Protein AF-A0A0N9SE96-F1 (afdb_monomer)

Sequence (89 aa):
MNENLFTSFTTPVILGLPLVTLIVLFPSLLFPTSNRLVSNRFVTLQQWMLQLVSKQMMSIHNSKGQTWTLMLMSLILFIGSTNLLGLLP

Organism: Bos taurus (NCBI:txid9913)

Secondary structure (DSSP, 8-state):
----TTGGGSPPEETTEE-HHHHHHGGGGG-----SSS--HHHHHHHHHHHHHHHHHHTTS-HHHHTTHHHHHHHHHHHHHHHHHHT--

pLDDT: mean 94.12, std 5.81, range [55.44, 98.06]

Structure (mmCIF, N/CA/C/O backbone):
data_AF-A0A0N9SE96-F1
#
_entry.id   AF-A0A0N9SE96-F1
#
loop_
_atom_site.group_PDB
_atom_site.id
_atom_site.type_symbol
_atom_site.label_atom_id
_atom_site.label_alt_id
_atom_site.label_comp_id
_atom_site.label_asym_id
_atom_site.label_entity_id
_atom_site.label_seq_id
_atom_site.pdbx_PDB_ins_code
_atom_site.Cartn_x
_atom_site.Cartn_y
_atom_site.Cartn_z
_atom_site.occupancy
_atom_site.B_iso_or_equiv
_atom_site.auth_seq_id
_atom_site.auth_comp_id
_atom_site.auth_asym_id
_atom_site.auth_atom_id
_atom_site.pdbx_PDB_model_num
ATOM 1 N N . MET A 1 1 ? 32.438 -1.123 -20.976 1.00 55.44 1 MET A N 1
ATOM 2 C CA . MET A 1 1 ? 30.977 -1.240 -21.165 1.00 55.44 1 MET A CA 1
ATOM 3 C C . MET A 1 1 ? 30.331 -0.292 -20.173 1.00 55.44 1 MET A C 1
ATOM 5 O O . MET A 1 1 ? 30.708 -0.343 -19.012 1.00 55.44 1 MET A O 1
ATOM 9 N N . ASN A 1 2 ? 29.460 0.619 -20.617 1.00 69.88 2 ASN A N 1
ATOM 10 C CA . ASN A 1 2 ? 28.628 1.380 -19.683 1.00 69.88 2 ASN A CA 1
ATOM 11 C C . ASN A 1 2 ? 27.506 0.448 -19.225 1.00 69.88 2 ASN A C 1
ATOM 13 O O . ASN A 1 2 ? 26.617 0.126 -20.008 1.00 69.88 2 ASN A O 1
ATOM 17 N N . GLU A 1 3 ? 27.592 -0.019 -17.986 1.00 73.88 3 GLU A N 1
ATOM 18 C CA . GLU A 1 3 ? 26.530 -0.791 -17.347 1.00 73.88 3 GLU A CA 1
ATOM 19 C C . GLU A 1 3 ? 25.320 0.130 -17.113 1.00 73.88 3 GLU A C 1
ATOM 21 O O . GLU A 1 3 ? 25.438 1.194 -16.501 1.00 73.88 3 GLU A O 1
ATOM 26 N N . ASN A 1 4 ? 24.141 -0.264 -17.595 1.00 86.06 4 ASN A N 1
ATOM 27 C CA . ASN A 1 4 ? 22.901 0.522 -17.522 1.00 86.06 4 ASN A CA 1
ATOM 28 C C . ASN A 1 4 ? 22.226 0.454 -16.132 1.00 86.06 4 ASN A C 1
ATOM 30 O O . ASN A 1 4 ? 21.011 0.286 -16.024 1.00 86.06 4 ASN A O 1
ATOM 34 N N . LEU A 1 5 ? 23.004 0.618 -15.058 1.00 90.38 5 LEU A N 1
ATOM 35 C CA . LEU A 1 5 ? 22.570 0.418 -13.665 1.00 90.38 5 LEU A CA 1
ATOM 36 C C . LEU A 1 5 ? 21.500 1.413 -13.188 1.00 90.38 5 LEU A C 1
ATOM 38 O O . LEU A 1 5 ? 20.760 1.117 -12.256 1.00 90.38 5 LEU A O 1
ATOM 42 N N . PHE A 1 6 ? 21.403 2.586 -13.818 1.00 91.19 6 PHE A N 1
ATOM 43 C CA . PHE A 1 6 ? 20.465 3.636 -13.404 1.00 91.19 6 PHE A CA 1
ATOM 44 C C . PHE A 1 6 ? 19.143 3.646 -14.174 1.00 91.19 6 PHE A C 1
ATOM 46 O O . PHE A 1 6 ? 18.256 4.437 -13.858 1.00 91.19 6 PHE A O 1
ATOM 53 N N . THR A 1 7 ? 18.989 2.773 -15.170 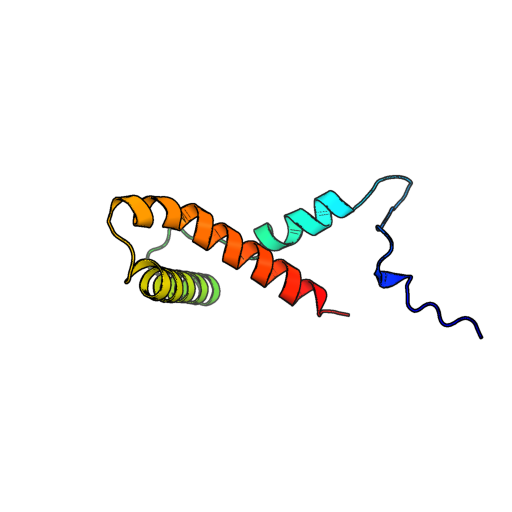1.00 90.62 7 THR A N 1
ATOM 54 C CA . THR A 1 7 ? 17.788 2.751 -16.018 1.00 90.62 7 THR A CA 1
ATOM 55 C C . THR A 1 7 ? 16.516 2.466 -15.217 1.00 90.62 7 THR A C 1
ATOM 57 O O . THR A 1 7 ? 15.515 3.148 -15.423 1.00 90.62 7 THR A O 1
ATOM 60 N N . SER A 1 8 ? 16.576 1.580 -14.218 1.00 87.44 8 SER A N 1
ATOM 61 C CA . SER A 1 8 ? 15.439 1.245 -13.344 1.00 87.44 8 SER A CA 1
ATOM 62 C C . SER A 1 8 ? 14.948 2.393 -12.454 1.00 87.44 8 SER A C 1
ATOM 64 O O . SER A 1 8 ? 13.826 2.339 -11.963 1.00 87.44 8 SER A O 1
ATOM 66 N N . PHE A 1 9 ? 15.755 3.439 -12.242 1.00 91.31 9 PHE A N 1
ATOM 67 C CA . PHE A 1 9 ? 15.364 4.608 -11.439 1.00 91.31 9 PHE A CA 1
ATOM 68 C C . PHE A 1 9 ? 14.787 5.751 -12.281 1.00 91.31 9 PHE A C 1
ATOM 70 O O . PHE A 1 9 ? 14.345 6.762 -11.733 1.00 91.31 9 PHE A O 1
ATOM 77 N N . THR A 1 10 ? 14.803 5.622 -13.609 1.00 92.88 10 THR A N 1
ATOM 78 C CA . THR A 1 10 ? 14.193 6.620 -14.490 1.00 92.88 10 THR A CA 1
ATOM 79 C C . THR A 1 10 ? 12.670 6.561 -14.391 1.00 92.88 10 THR A C 1
ATOM 81 O O . THR A 1 10 ? 12.080 5.495 -14.220 1.00 92.88 10 THR A O 1
ATOM 84 N N . THR A 1 11 ? 12.008 7.716 -14.469 1.00 92.00 11 THR A N 1
ATOM 85 C CA . THR A 1 11 ? 10.546 7.771 -14.415 1.00 92.00 11 THR A CA 1
ATOM 86 C C . THR A 1 11 ? 9.952 7.139 -15.679 1.00 92.00 11 THR A C 1
ATOM 88 O O . THR A 1 11 ? 10.256 7.589 -16.786 1.00 92.00 11 THR A O 1
ATOM 91 N N . PRO A 1 12 ? 9.089 6.113 -15.561 1.00 93.50 12 PRO A N 1
ATOM 92 C CA . PRO A 1 12 ? 8.539 5.441 -16.729 1.00 93.50 12 PRO A CA 1
ATOM 93 C C . PRO A 1 12 ? 7.544 6.350 -17.456 1.00 93.50 12 PRO A C 1
ATOM 95 O O . PRO A 1 12 ? 6.591 6.870 -16.865 1.00 93.50 12 PRO A O 1
ATOM 98 N N . VAL A 1 13 ? 7.763 6.514 -18.760 1.00 95.44 13 VAL A N 1
ATOM 99 C CA . VAL A 1 13 ? 6.919 7.297 -19.667 1.00 95.44 13 VAL A CA 1
ATOM 100 C C . VAL A 1 13 ? 6.563 6.424 -20.866 1.00 95.44 13 VAL A C 1
ATOM 102 O O . VAL A 1 13 ? 7.451 5.900 -21.535 1.00 95.44 13 VAL A O 1
ATOM 105 N N . ILE A 1 14 ? 5.270 6.279 -21.162 1.00 95.31 14 ILE A N 1
ATOM 106 C CA . ILE A 1 14 ? 4.780 5.583 -22.362 1.00 95.31 14 ILE A CA 1
ATOM 107 C C . ILE A 1 14 ? 3.968 6.577 -23.190 1.00 95.31 14 ILE A C 1
ATOM 109 O O . ILE A 1 14 ? 3.097 7.257 -22.656 1.00 95.31 14 ILE A O 1
ATOM 113 N N . LEU A 1 15 ? 4.265 6.684 -24.492 1.00 94.50 15 LEU A N 1
ATOM 114 C CA . LEU A 1 15 ? 3.586 7.599 -25.429 1.00 94.50 15 LEU A CA 1
ATOM 115 C C . LEU A 1 15 ? 3.562 9.073 -24.960 1.00 94.50 15 LEU A C 1
ATOM 117 O O . LEU A 1 15 ? 2.627 9.812 -25.251 1.00 94.50 15 LEU A O 1
ATOM 121 N N . GLY A 1 16 ? 4.585 9.503 -24.212 1.00 93.00 16 GLY A N 1
ATOM 122 C CA . GLY A 1 16 ? 4.672 10.857 -23.651 1.00 93.00 16 GLY A CA 1
ATOM 123 C C . GLY A 1 16 ? 3.875 11.081 -22.359 1.00 93.00 16 GLY A C 1
ATOM 124 O O . GLY A 1 16 ? 3.897 12.189 -21.828 1.00 93.00 16 GLY A O 1
ATOM 125 N N . LEU A 1 17 ? 3.208 10.054 -21.819 1.00 93.81 17 LEU A N 1
ATOM 126 C CA . LEU A 1 17 ? 2.464 10.124 -20.560 1.00 93.81 17 LEU A CA 1
ATOM 127 C C . LEU A 1 17 ? 3.274 9.516 -19.398 1.00 93.81 17 LEU A C 1
ATOM 129 O O . LEU A 1 17 ? 3.717 8.368 -19.505 1.00 93.81 17 LEU A O 1
ATOM 133 N N . PRO A 1 18 ? 3.464 10.239 -18.276 1.00 93.12 18 PRO A N 1
ATOM 134 C CA . PRO A 1 18 ? 4.153 9.708 -17.104 1.00 93.12 18 PRO A CA 1
ATOM 135 C C . PRO A 1 18 ? 3.275 8.686 -16.370 1.00 93.12 18 PRO A C 1
ATOM 137 O O . PRO A 1 18 ? 2.155 8.991 -15.966 1.00 93.12 18 PRO A O 1
ATOM 140 N N . LEU A 1 19 ? 3.802 7.482 -16.138 1.00 95.38 19 LEU A N 1
ATOM 141 C CA . LEU A 1 19 ? 3.072 6.388 -15.477 1.00 95.38 19 LEU A CA 1
ATOM 142 C C . LEU A 1 19 ? 3.203 6.380 -13.951 1.00 95.38 19 LEU A C 1
ATOM 144 O O . LEU A 1 19 ? 2.606 5.538 -13.281 1.00 95.38 19 LEU A O 1
ATOM 148 N N . VAL A 1 20 ? 3.959 7.326 -13.389 1.00 94.38 20 VAL A N 1
ATOM 149 C CA . VAL A 1 20 ? 4.239 7.408 -11.948 1.00 94.38 20 VAL A CA 1
ATOM 150 C C . VAL A 1 20 ? 2.950 7.428 -11.123 1.00 94.38 20 VAL A C 1
ATOM 152 O O . VAL A 1 20 ? 2.861 6.737 -10.114 1.00 94.38 20 VAL A O 1
ATOM 155 N N . THR A 1 21 ? 1.922 8.157 -11.565 1.00 92.56 21 THR A N 1
ATOM 156 C CA . THR A 1 21 ? 0.637 8.245 -10.851 1.00 92.56 21 THR A CA 1
ATOM 157 C C . THR A 1 21 ? -0.061 6.891 -10.739 1.00 92.56 21 THR A C 1
ATOM 159 O O . THR A 1 21 ? -0.568 6.551 -9.673 1.00 92.56 21 THR A O 1
ATOM 162 N N . LEU A 1 22 ? -0.046 6.090 -11.807 1.00 93.56 22 LEU A N 1
ATOM 163 C CA . LEU A 1 22 ? -0.650 4.759 -11.825 1.00 93.56 22 LEU A CA 1
ATOM 164 C C . LEU A 1 22 ? 0.124 3.789 -10.928 1.00 93.56 22 LEU A C 1
ATOM 166 O O . LEU A 1 22 ? -0.485 3.058 -10.150 1.00 93.56 22 LEU A O 1
ATOM 170 N N . ILE A 1 23 ? 1.458 3.831 -10.983 1.00 94.69 23 ILE A N 1
ATOM 171 C CA . ILE A 1 23 ? 2.333 2.994 -10.149 1.00 94.69 23 ILE A CA 1
ATOM 172 C C . ILE A 1 23 ? 2.132 3.311 -8.664 1.00 94.69 23 ILE A C 1
ATOM 174 O O . ILE A 1 23 ? 1.986 2.400 -7.856 1.00 94.69 23 ILE A O 1
ATOM 178 N N . VAL A 1 24 ? 2.063 4.595 -8.302 1.00 95.00 24 VAL A N 1
ATOM 179 C CA . VAL A 1 24 ? 1.852 5.035 -6.913 1.00 95.00 24 VAL A CA 1
ATOM 180 C C . VAL A 1 24 ? 0.480 4.609 -6.381 1.00 95.00 24 VAL A C 1
ATOM 182 O O . VAL A 1 24 ? 0.354 4.301 -5.198 1.00 95.00 24 VAL A O 1
ATOM 185 N N . LEU A 1 25 ? -0.549 4.556 -7.231 1.00 95.06 25 LEU A N 1
ATOM 186 C CA . LEU A 1 25 ? -1.892 4.119 -6.837 1.00 95.06 25 LEU A CA 1
ATOM 187 C C . LEU A 1 25 ? -2.049 2.594 -6.797 1.00 95.06 25 LEU A C 1
ATOM 189 O O . LEU A 1 25 ? -2.922 2.098 -6.083 1.00 95.06 25 LEU A O 1
ATOM 193 N N . PHE A 1 26 ? -1.210 1.844 -7.511 1.00 95.44 26 PHE A N 1
ATOM 194 C CA . PHE A 1 26 ? -1.311 0.388 -7.629 1.00 95.44 26 PHE A CA 1
ATOM 195 C C . PHE A 1 26 ? -1.419 -0.371 -6.289 1.00 95.44 26 PHE A C 1
ATOM 197 O O . PHE A 1 26 ? -2.300 -1.228 -6.181 1.00 95.44 26 PHE A O 1
ATOM 204 N N . PRO A 1 27 ? -0.639 -0.058 -5.231 1.00 94.81 27 PRO A N 1
ATOM 205 C CA . PRO A 1 27 ? -0.722 -0.789 -3.968 1.00 94.81 27 PRO A CA 1
ATOM 206 C C . PRO A 1 27 ? -2.093 -0.699 -3.289 1.00 94.81 27 PRO A C 1
ATOM 208 O O . PRO A 1 27 ? -2.473 -1.614 -2.563 1.00 94.81 27 PRO A O 1
ATOM 211 N N . SER A 1 28 ? -2.871 0.361 -3.545 1.00 93.75 28 SER A N 1
ATOM 212 C CA . SER A 1 28 ? -4.216 0.509 -2.969 1.00 93.75 28 SER A CA 1
ATOM 213 C C . SER A 1 28 ? -5.179 -0.600 -3.413 1.00 93.75 28 SER A C 1
ATOM 215 O O . SER A 1 28 ? -6.066 -0.986 -2.654 1.00 93.75 28 SER A O 1
ATOM 217 N N . LEU A 1 29 ? -4.961 -1.174 -4.602 1.00 94.81 29 LEU A N 1
ATOM 218 C CA . LEU A 1 29 ? -5.770 -2.263 -5.152 1.00 94.81 29 LEU A CA 1
ATOM 219 C C . LEU A 1 29 ? -5.508 -3.607 -4.456 1.00 94.81 29 LEU A C 1
ATOM 221 O O . LEU A 1 29 ? -6.337 -4.511 -4.540 1.00 94.81 29 LEU A O 1
ATOM 225 N N . LEU A 1 30 ? -4.377 -3.747 -3.757 1.00 94.81 30 LEU A N 1
ATOM 226 C CA . LEU A 1 30 ? -3.981 -4.988 -3.085 1.00 94.81 30 LEU A CA 1
ATOM 227 C C . LEU A 1 30 ? -4.685 -5.208 -1.740 1.00 94.81 30 LEU A C 1
ATOM 229 O O . LEU A 1 30 ? -4.499 -6.258 -1.131 1.00 94.81 30 LEU A O 1
ATOM 233 N N . PHE A 1 31 ? -5.496 -4.253 -1.275 1.00 95.00 31 PHE A N 1
ATOM 234 C CA . PHE A 1 31 ? -6.183 -4.303 0.017 1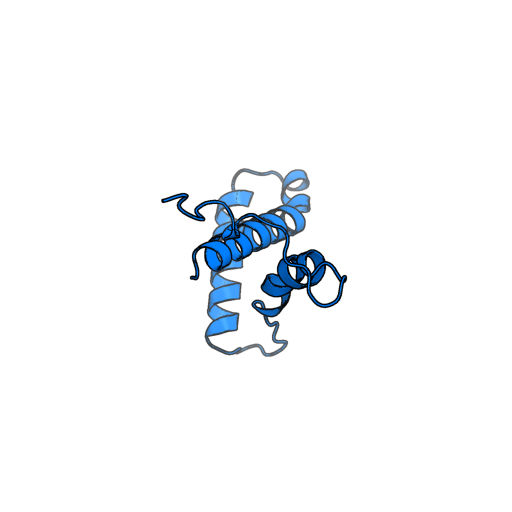.00 95.00 31 PHE A CA 1
ATOM 235 C C . PHE A 1 31 ? -7.713 -4.354 -0.165 1.00 95.00 31 PHE A C 1
ATOM 237 O O . PHE A 1 31 ? -8.392 -3.339 0.011 1.00 95.00 31 PHE A O 1
ATOM 244 N N . PRO A 1 32 ? -8.295 -5.519 -0.511 1.00 94.50 32 PRO A N 1
ATOM 245 C CA . PRO A 1 32 ? -9.729 -5.665 -0.671 1.00 94.50 32 PRO A CA 1
ATOM 246 C C . PRO A 1 32 ? -10.443 -5.563 0.679 1.00 94.50 32 PRO A C 1
ATOM 248 O O . PRO A 1 32 ? -9.935 -5.967 1.727 1.00 94.50 32 PRO A O 1
ATOM 251 N N . THR A 1 33 ? -11.675 -5.073 0.645 1.00 92.88 33 THR A N 1
ATOM 252 C CA . THR A 1 33 ? -12.567 -5.027 1.804 1.00 92.88 33 THR A CA 1
ATOM 253 C C . THR A 1 33 ? -13.732 -5.995 1.610 1.00 92.88 33 THR A C 1
ATOM 255 O O . THR A 1 33 ? -14.126 -6.320 0.490 1.00 92.88 33 THR A O 1
ATOM 258 N N . SER A 1 34 ? -14.271 -6.516 2.712 1.00 93.31 34 SER A N 1
ATOM 259 C CA . SER A 1 34 ? -15.433 -7.407 2.701 1.00 93.31 34 SER A CA 1
ATOM 260 C C . SER A 1 34 ? -16.397 -7.002 3.802 1.00 93.31 34 SER A C 1
ATOM 262 O O . SER A 1 34 ? -15.982 -6.797 4.940 1.00 93.31 34 SER A O 1
ATOM 264 N N . ASN A 1 35 ? -17.686 -6.969 3.472 1.00 94.12 35 ASN A N 1
ATOM 265 C CA . ASN A 1 35 ? -18.765 -6.701 4.428 1.00 94.12 35 ASN A CA 1
ATOM 266 C C . ASN A 1 35 ? -19.311 -7.988 5.074 1.00 94.12 35 ASN A C 1
ATOM 268 O O . ASN A 1 35 ? -20.307 -7.952 5.791 1.00 94.12 35 ASN A O 1
ATOM 272 N N . ARG A 1 36 ? -18.702 -9.148 4.790 1.00 93.12 36 ARG A N 1
ATOM 273 C CA . ARG A 1 36 ? -19.099 -10.439 5.370 1.00 93.12 36 ARG A CA 1
ATOM 274 C C . ARG A 1 36 ? -18.402 -10.655 6.710 1.00 93.12 36 ARG A C 1
ATOM 276 O O . ARG A 1 36 ? -17.213 -10.378 6.827 1.00 93.12 36 ARG A O 1
ATOM 283 N N . LEU A 1 37 ? -19.121 -11.238 7.670 1.00 90.00 37 LEU A N 1
ATOM 284 C CA . LEU A 1 37 ? -18.594 -11.565 9.001 1.00 90.00 37 LEU A CA 1
ATOM 285 C C . LEU A 1 37 ? -17.457 -12.599 8.937 1.00 90.00 37 LEU A C 1
ATOM 287 O O . LEU A 1 37 ? -16.438 -12.444 9.600 1.00 90.00 37 LEU A O 1
ATOM 291 N N . VAL A 1 38 ? -17.609 -13.613 8.079 1.00 93.44 38 VAL A N 1
ATOM 292 C CA . VAL A 1 38 ? -16.531 -14.530 7.689 1.00 93.44 38 VAL A CA 1
ATOM 293 C C . VAL A 1 38 ? -16.097 -14.159 6.274 1.00 93.44 38 VAL A C 1
ATOM 295 O O . VAL A 1 38 ? -16.845 -14.336 5.308 1.00 93.44 38 VAL A O 1
ATOM 298 N N . SER A 1 39 ? -14.909 -13.571 6.159 1.00 95.88 39 SER A N 1
ATOM 299 C CA . SER A 1 39 ? -14.318 -13.131 4.895 1.00 95.88 39 SER A CA 1
ATOM 300 C C . SER A 1 39 ? -13.332 -14.172 4.346 1.00 95.88 39 SER A C 1
ATOM 302 O O . SER A 1 39 ? -13.167 -15.257 4.904 1.00 95.88 39 SER A O 1
ATOM 304 N N . ASN A 1 40 ? -12.716 -13.890 3.194 1.00 95.56 40 ASN A N 1
ATOM 305 C CA . ASN A 1 40 ? -11.706 -14.786 2.635 1.00 95.56 40 ASN A CA 1
ATOM 306 C C . ASN A 1 40 ? -10.399 -14.726 3.453 1.00 95.56 40 ASN A C 1
ATOM 308 O O . ASN A 1 40 ? -10.155 -13.772 4.190 1.00 95.56 40 ASN A O 1
ATOM 312 N N . ARG A 1 41 ? -9.529 -15.730 3.273 1.00 95.88 41 ARG A N 1
ATOM 313 C CA . ARG A 1 41 ? -8.267 -15.853 4.027 1.00 95.88 41 ARG A CA 1
ATOM 314 C C . ARG A 1 41 ? -7.380 -14.605 3.947 1.00 95.88 41 ARG A C 1
ATOM 316 O O . ARG A 1 41 ? -6.711 -14.261 4.917 1.00 95.88 41 ARG A O 1
ATOM 323 N N . PHE A 1 42 ? -7.377 -13.937 2.795 1.00 95.94 42 PHE A N 1
ATOM 324 C CA . PHE A 1 42 ? -6.576 -12.737 2.584 1.00 95.94 42 PHE A CA 1
ATOM 325 C C . PHE A 1 42 ? -7.078 -11.571 3.444 1.00 95.94 42 PHE A C 1
ATOM 327 O O . PHE A 1 42 ? -6.315 -11.003 4.219 1.00 95.94 42 PHE A O 1
ATOM 334 N N . VAL A 1 43 ? -8.381 -11.281 3.390 1.00 96.56 43 VAL A N 1
ATOM 335 C CA . VAL A 1 43 ? -9.009 -10.218 4.184 1.00 96.56 43 VAL A CA 1
ATOM 336 C C . VAL A 1 43 ? -8.913 -10.522 5.680 1.00 96.56 43 VAL A C 1
ATOM 338 O O . VAL A 1 43 ? -8.643 -9.612 6.459 1.00 96.56 43 VAL A O 1
ATOM 341 N N . THR A 1 44 ? -9.050 -11.786 6.102 1.00 96.56 44 THR A N 1
ATOM 342 C CA . THR A 1 44 ? -8.862 -12.151 7.517 1.00 96.56 44 THR A CA 1
ATOM 343 C C . THR A 1 44 ? -7.432 -11.902 7.997 1.00 96.56 44 THR A C 1
ATOM 345 O O . THR A 1 44 ? -7.244 -11.382 9.094 1.00 96.56 44 THR A O 1
ATOM 348 N N . LEU A 1 45 ? -6.419 -12.221 7.180 1.00 96.50 45 LEU A N 1
ATOM 349 C CA . LEU A 1 45 ? -5.014 -11.956 7.513 1.00 96.50 45 LEU A CA 1
ATOM 350 C C . LEU A 1 45 ? -4.719 -10.454 7.548 1.00 96.50 45 LEU A C 1
ATOM 352 O O . LEU A 1 45 ? -4.058 -9.986 8.473 1.00 96.50 45 LEU A O 1
ATOM 356 N N . GLN A 1 46 ? -5.259 -9.694 6.592 1.00 95.56 46 GLN A N 1
ATOM 357 C CA . GLN A 1 46 ? -5.167 -8.236 6.574 1.00 95.56 46 GLN A CA 1
ATOM 358 C C . GLN A 1 46 ? -5.778 -7.630 7.845 1.00 95.56 46 GLN A C 1
ATOM 360 O O . GLN A 1 46 ? -5.131 -6.834 8.518 1.00 95.56 46 GLN A O 1
ATOM 365 N N . GLN A 1 47 ? -7.000 -8.023 8.217 1.00 95.75 47 GLN A N 1
ATOM 366 C CA . GLN A 1 47 ? -7.660 -7.540 9.435 1.00 95.75 47 GLN A CA 1
ATOM 367 C C . GLN A 1 47 ? -6.872 -7.897 10.699 1.00 95.75 47 GLN A C 1
ATOM 369 O O . GLN A 1 47 ? -6.695 -7.047 11.571 1.00 95.75 47 GLN A O 1
ATOM 374 N N . TRP A 1 48 ? -6.359 -9.125 10.779 1.00 97.00 48 TRP A N 1
ATOM 375 C CA . TRP A 1 48 ? -5.534 -9.567 11.900 1.00 97.00 48 TRP A CA 1
ATOM 376 C C . TRP A 1 48 ? -4.241 -8.746 12.024 1.00 97.00 48 TRP A C 1
ATOM 378 O O . TRP A 1 48 ? -3.921 -8.263 13.111 1.00 97.00 48 TRP A O 1
ATOM 388 N N . MET A 1 49 ? -3.542 -8.502 10.911 1.00 96.94 49 MET A N 1
ATOM 389 C CA . MET A 1 49 ? -2.346 -7.653 10.881 1.00 96.94 49 MET A CA 1
ATOM 390 C C . MET A 1 49 ? -2.662 -6.221 11.338 1.00 96.94 49 MET A C 1
ATOM 392 O O . MET A 1 49 ? -1.948 -5.674 12.179 1.00 96.94 49 MET A O 1
ATOM 396 N N . LEU A 1 50 ? -3.749 -5.625 10.835 1.00 97.00 50 LEU A N 1
ATOM 397 C CA . LEU A 1 50 ? -4.174 -4.276 11.220 1.00 97.00 50 LEU A CA 1
ATOM 398 C C . LEU A 1 50 ? -4.431 -4.168 12.725 1.00 97.00 50 LEU A C 1
ATOM 400 O O . LEU A 1 50 ? -3.995 -3.206 13.357 1.00 97.00 50 LEU A O 1
ATOM 404 N N . GLN A 1 51 ? -5.105 -5.157 13.313 1.00 97.00 51 GLN A N 1
ATOM 405 C CA . GLN A 1 51 ? -5.378 -5.197 14.751 1.00 97.00 51 GLN A CA 1
ATOM 406 C C . GLN A 1 51 ? -4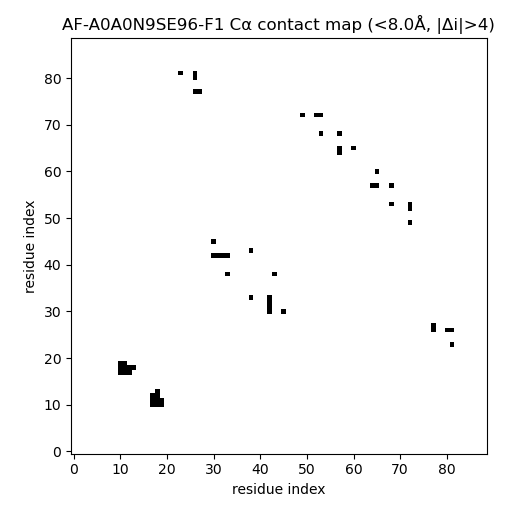.094 -5.338 15.569 1.00 97.00 51 GLN A C 1
ATOM 408 O O . GLN A 1 51 ? -3.930 -4.655 16.578 1.00 97.00 51 GLN A O 1
ATOM 413 N N . LEU A 1 52 ? -3.170 -6.194 15.130 1.00 98.06 52 LEU A N 1
ATOM 414 C CA . LEU A 1 52 ? -1.905 -6.409 15.823 1.00 98.06 52 LEU A CA 1
ATOM 415 C C . LEU A 1 52 ? -1.051 -5.134 15.838 1.00 98.06 52 LEU A C 1
ATOM 417 O O . LEU A 1 52 ? -0.625 -4.697 16.907 1.00 98.06 52 LEU A O 1
ATOM 421 N N . VAL A 1 53 ? -0.841 -4.519 14.671 1.00 96.75 53 VAL A N 1
ATOM 422 C CA . VAL A 1 53 ? -0.001 -3.319 14.529 1.00 96.75 53 VAL A CA 1
ATOM 423 C C . VAL A 1 53 ? -0.628 -2.126 15.247 1.00 96.75 53 VAL A C 1
ATOM 425 O O . VAL A 1 53 ? 0.059 -1.450 16.013 1.00 96.75 53 VAL A O 1
ATOM 428 N N . SER A 1 54 ? -1.936 -1.902 15.081 1.00 97.00 54 SER A N 1
ATOM 429 C CA . SER A 1 54 ? -2.627 -0.809 15.777 1.00 97.00 54 SER A CA 1
ATOM 430 C C . SER A 1 54 ? -2.560 -0.978 17.293 1.00 97.00 54 SER A C 1
ATOM 432 O O . SER A 1 54 ? -2.211 -0.028 17.989 1.00 97.00 54 SER A O 1
ATOM 434 N N . LYS A 1 55 ? -2.795 -2.190 17.816 1.00 96.50 55 LYS A N 1
ATOM 435 C CA . LYS A 1 55 ? -2.687 -2.473 19.252 1.00 96.50 55 LYS A CA 1
ATOM 436 C C . LYS A 1 55 ? -1.277 -2.218 19.776 1.00 96.50 55 LYS A C 1
ATOM 438 O O . LYS A 1 55 ? -1.136 -1.597 20.825 1.00 96.50 55 LYS A O 1
ATOM 443 N N . GLN A 1 56 ? -0.242 -2.679 19.071 1.00 95.81 56 GLN A N 1
ATOM 444 C CA . GLN A 1 56 ? 1.143 -2.480 19.502 1.00 95.81 56 GLN A CA 1
ATOM 445 C C . GLN A 1 56 ? 1.518 -0.996 19.515 1.00 95.81 56 GLN A C 1
ATOM 447 O O . GLN A 1 56 ? 1.958 -0.491 20.546 1.00 95.81 56 GLN A O 1
ATOM 452 N N . MET A 1 57 ? 1.273 -0.277 18.419 1.00 96.31 57 MET A N 1
ATOM 453 C CA . MET A 1 57 ? 1.656 1.132 18.305 1.00 96.31 57 MET A CA 1
ATOM 454 C C . MET A 1 57 ? 0.860 2.051 19.233 1.00 96.31 57 MET A C 1
ATOM 456 O O . MET A 1 57 ? 1.417 2.970 19.830 1.00 96.31 57 MET A O 1
ATOM 460 N N . MET A 1 58 ? -0.442 1.814 19.378 1.00 97.12 58 MET A N 1
ATOM 461 C CA . MET A 1 58 ? -1.327 2.714 20.123 1.00 97.12 58 MET A CA 1
ATOM 462 C C . MET A 1 58 ? -1.373 2.429 21.622 1.00 97.12 58 MET A C 1
ATOM 464 O O . MET A 1 58 ? -1.912 3.244 22.366 1.00 97.12 58 MET A O 1
ATOM 468 N N . SER A 1 59 ? -0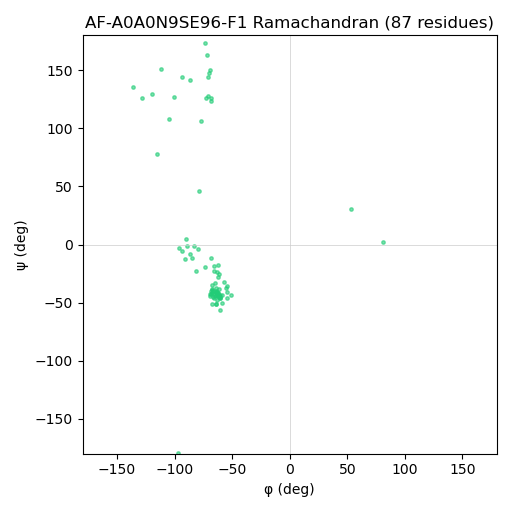.770 1.326 22.077 1.00 96.12 59 SER A N 1
ATOM 469 C CA . SER A 1 59 ? -0.745 0.940 23.495 1.00 96.12 59 SER A CA 1
ATOM 470 C C . SER A 1 59 ? -0.144 2.003 24.422 1.00 96.12 59 SER A C 1
ATOM 472 O O . SER A 1 59 ? -0.587 2.138 25.558 1.00 96.12 59 SER A O 1
ATOM 474 N N . ILE A 1 60 ? 0.829 2.778 23.936 1.00 95.12 60 ILE A N 1
ATOM 475 C CA . ILE A 1 60 ? 1.559 3.793 24.717 1.00 95.12 60 ILE A CA 1
ATOM 476 C C . ILE A 1 60 ? 0.883 5.179 24.617 1.00 95.12 60 ILE A C 1
ATOM 478 O O . ILE A 1 60 ? 1.190 6.094 25.379 1.00 95.12 60 ILE A O 1
ATOM 482 N N . HIS A 1 61 ? -0.060 5.354 23.687 1.00 96.19 61 HIS A N 1
ATOM 483 C CA . HIS A 1 61 ? -0.671 6.646 23.380 1.00 96.19 61 HIS A CA 1
ATOM 484 C C . HIS A 1 61 ? -1.968 6.875 24.170 1.00 96.19 61 HIS A C 1
ATOM 486 O O . HIS A 1 61 ? -2.772 5.965 24.366 1.00 96.19 61 HIS A O 1
ATOM 492 N N . ASN A 1 62 ? -2.208 8.127 24.574 1.00 97.06 62 ASN A N 1
ATOM 493 C CA . ASN A 1 62 ? -3.471 8.547 25.188 1.00 97.06 62 ASN A CA 1
ATOM 494 C C . ASN A 1 62 ? -4.616 8.636 24.156 1.00 97.06 62 ASN A C 1
ATOM 496 O O . ASN A 1 62 ? -4.392 8.550 22.949 1.00 97.06 62 ASN A O 1
ATOM 500 N N . SER A 1 63 ? -5.846 8.877 24.618 1.00 96.06 63 SER A N 1
ATOM 501 C CA . SER A 1 63 ? -7.034 8.974 23.752 1.00 96.06 63 SER A CA 1
ATOM 502 C C . SER A 1 63 ? -6.899 10.015 22.634 1.00 96.06 63 SER A C 1
ATOM 504 O O . SER A 1 63 ? -7.318 9.765 21.506 1.00 96.06 63 SER A O 1
ATOM 506 N N . LYS A 1 64 ? -6.260 11.162 22.906 1.00 96.69 64 LYS A N 1
ATOM 507 C CA . LYS A 1 64 ? -5.999 12.194 21.892 1.00 96.69 64 LYS A CA 1
ATOM 508 C C . LYS A 1 64 ? -5.012 11.698 20.829 1.00 96.69 64 LYS A C 1
ATOM 510 O O . LYS A 1 64 ? -5.224 11.950 19.648 1.00 96.69 64 LYS A O 1
ATOM 515 N N . GLY A 1 65 ? -3.970 10.967 21.218 1.00 94.62 65 GLY A N 1
ATOM 516 C CA . GLY A 1 65 ? -3.005 10.358 20.298 1.00 94.62 65 GLY A CA 1
ATOM 517 C C . GLY A 1 65 ? -3.622 9.242 19.455 1.00 94.62 65 GLY A C 1
ATOM 518 O O . GLY A 1 65 ? -3.384 9.179 18.254 1.00 94.62 65 GLY A O 1
ATOM 519 N N . GLN A 1 66 ? -4.511 8.440 20.043 1.00 96.56 66 GLN A N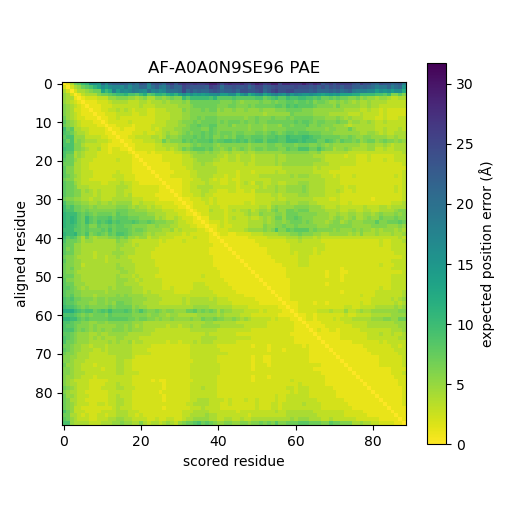 1
ATOM 520 C CA . GLN A 1 66 ? -5.224 7.369 19.340 1.00 96.56 66 GLN A CA 1
ATOM 521 C C . GLN A 1 66 ? -6.124 7.878 18.201 1.00 96.56 66 GLN A C 1
ATOM 523 O O . GLN A 1 66 ? -6.443 7.111 17.293 1.00 96.56 66 GLN A O 1
ATOM 528 N N . THR A 1 67 ? -6.473 9.168 18.159 1.00 97.12 67 THR A N 1
ATOM 529 C CA . THR A 1 67 ? -7.192 9.747 17.007 1.00 97.12 67 THR A CA 1
ATOM 530 C C . THR A 1 67 ? -6.382 9.690 15.703 1.00 97.12 67 THR A C 1
ATOM 532 O O . THR A 1 67 ? -6.962 9.619 14.622 1.00 97.12 67 THR A O 1
ATOM 535 N N . TRP A 1 68 ? -5.049 9.612 15.789 1.00 97.12 68 TRP A N 1
ATOM 536 C CA . TRP A 1 68 ? -4.141 9.498 14.641 1.00 97.12 68 TRP A CA 1
ATOM 537 C C . TRP A 1 68 ? -3.980 8.066 14.125 1.00 97.12 68 TRP A C 1
ATOM 539 O O . TRP A 1 68 ? -3.280 7.849 13.135 1.00 97.12 68 TRP A O 1
ATOM 549 N N . THR A 1 69 ? -4.636 7.083 14.754 1.00 97.31 69 THR A N 1
ATOM 550 C CA . THR A 1 69 ? -4.500 5.664 14.389 1.00 97.31 69 THR A CA 1
ATOM 551 C C . THR A 1 69 ? -4.779 5.425 12.917 1.00 97.31 69 THR A C 1
ATOM 553 O O . THR A 1 69 ? -3.992 4.758 12.256 1.00 97.31 69 THR A O 1
ATOM 556 N N . LEU A 1 70 ? -5.853 6.004 12.376 1.00 97.19 70 LEU A N 1
ATOM 557 C CA . LEU A 1 70 ? -6.217 5.793 10.977 1.00 97.19 70 LEU A CA 1
ATOM 558 C C . LEU A 1 70 ? -5.119 6.279 10.019 1.00 97.19 70 LEU A C 1
ATOM 560 O O . LEU A 1 70 ? -4.763 5.561 9.088 1.00 97.19 70 LEU A O 1
ATOM 564 N N . MET A 1 71 ? -4.564 7.468 10.274 1.00 97.50 71 MET A N 1
ATOM 565 C CA . MET A 1 71 ? -3.494 8.046 9.458 1.00 97.50 71 MET A CA 1
ATOM 566 C C . MET A 1 71 ? -2.205 7.225 9.551 1.00 97.50 71 MET A C 1
ATOM 568 O O . MET A 1 71 ? -1.575 6.941 8.538 1.00 97.50 71 MET A O 1
ATOM 572 N N . LEU A 1 72 ? -1.794 6.842 10.760 1.00 97.19 72 LEU A N 1
ATOM 573 C CA . LEU A 1 72 ? -0.550 6.095 10.949 1.00 97.19 72 LEU A CA 1
ATOM 574 C C . LEU A 1 72 ? -0.649 4.689 10.351 1.00 97.19 72 LEU A C 1
ATOM 576 O O . LEU A 1 72 ? 0.290 4.225 9.706 1.00 97.19 72 LEU A O 1
ATOM 580 N N . MET A 1 73 ? -1.806 4.039 10.493 1.00 97.44 73 MET A N 1
ATOM 581 C CA . MET A 1 73 ? -2.055 2.738 9.877 1.00 97.44 73 MET A CA 1
ATOM 582 C C . MET A 1 73 ? -2.049 2.817 8.349 1.00 97.44 73 MET A C 1
ATOM 584 O O . MET A 1 73 ? -1.424 1.970 7.713 1.00 97.44 73 MET A O 1
ATOM 588 N N . SER A 1 74 ? -2.694 3.824 7.746 1.00 96.19 74 SER A N 1
ATOM 589 C CA . SER A 1 74 ? -2.679 3.980 6.286 1.00 96.19 74 SER A CA 1
ATOM 590 C C . SER A 1 74 ? -1.273 4.264 5.756 1.00 96.19 74 SER A C 1
ATOM 592 O O . SER A 1 74 ? -0.874 3.677 4.751 1.00 96.19 74 SER A O 1
ATOM 594 N N . LEU A 1 75 ? -0.492 5.085 6.464 1.00 96.88 75 LEU A N 1
ATOM 595 C CA . LEU A 1 75 ? 0.883 5.416 6.098 1.00 96.88 75 LEU A CA 1
ATOM 596 C C . LEU A 1 75 ? 1.801 4.186 6.111 1.00 96.88 75 LEU A C 1
ATOM 598 O O . LEU A 1 75 ? 2.535 3.957 5.151 1.00 96.88 75 LEU A O 1
ATOM 602 N N . ILE A 1 76 ? 1.750 3.380 7.175 1.00 96.94 76 ILE A N 1
ATOM 603 C CA . ILE A 1 76 ? 2.595 2.182 7.310 1.00 96.94 76 ILE A CA 1
ATOM 604 C C . ILE A 1 76 ? 2.267 1.156 6.230 1.00 96.94 76 ILE A C 1
ATOM 606 O O . ILE A 1 76 ? 3.180 0.595 5.625 1.00 96.94 76 ILE A O 1
ATOM 610 N N . LEU A 1 77 ? 0.980 0.925 5.960 1.00 96.44 77 LEU A N 1
ATOM 611 C CA . LEU A 1 77 ? 0.560 0.019 4.890 1.00 96.44 77 LEU A CA 1
ATOM 612 C C . LEU A 1 77 ? 1.027 0.517 3.527 1.00 96.44 77 LEU A C 1
ATOM 614 O O . LEU A 1 77 ? 1.547 -0.271 2.741 1.00 96.44 77 LEU A O 1
ATOM 618 N N . PHE A 1 78 ? 0.873 1.815 3.259 1.00 96.75 78 PHE A N 1
ATOM 619 C CA . PHE A 1 78 ? 1.281 2.409 1.994 1.00 96.75 78 PHE A CA 1
ATOM 620 C C . PHE A 1 78 ? 2.785 2.233 1.763 1.00 96.75 78 PHE A C 1
ATOM 622 O O . PHE A 1 78 ? 3.165 1.572 0.802 1.00 96.75 78 PHE A O 1
ATOM 629 N N . ILE A 1 79 ? 3.630 2.696 2.691 1.00 97.38 79 ILE A N 1
ATOM 630 C CA . ILE A 1 79 ? 5.095 2.590 2.571 1.00 97.38 79 ILE A CA 1
ATOM 631 C C . ILE A 1 79 ? 5.545 1.124 2.525 1.00 97.38 79 ILE A C 1
ATOM 633 O O . ILE A 1 79 ? 6.394 0.751 1.716 1.00 97.38 79 ILE A O 1
ATOM 637 N N . GLY A 1 80 ? 4.971 0.271 3.379 1.00 97.19 80 GLY A N 1
ATOM 638 C CA . GLY A 1 80 ? 5.295 -1.153 3.407 1.00 97.19 80 GLY A CA 1
ATOM 639 C C . GLY A 1 80 ? 4.976 -1.839 2.079 1.00 97.19 80 GLY A C 1
ATOM 640 O O . GLY A 1 80 ? 5.805 -2.574 1.551 1.00 97.19 80 GLY A O 1
ATOM 641 N N . SER A 1 81 ? 3.805 -1.556 1.503 1.00 96.75 81 SER A N 1
ATOM 642 C CA . SER A 1 81 ? 3.380 -2.135 0.225 1.00 96.75 81 SER A CA 1
ATOM 643 C C . SER A 1 81 ? 4.191 -1.622 -0.968 1.00 96.75 81 SER A C 1
ATOM 645 O O . SER A 1 81 ? 4.608 -2.432 -1.792 1.00 96.75 81 SER A O 1
ATOM 647 N N . THR A 1 82 ? 4.493 -0.320 -1.044 1.00 96.62 82 THR A N 1
ATOM 648 C CA . THR A 1 82 ? 5.331 0.237 -2.119 1.00 96.62 82 THR A CA 1
ATOM 649 C C . THR A 1 82 ? 6.747 -0.321 -2.073 1.00 96.62 82 THR A C 1
ATOM 651 O O . THR A 1 82 ? 7.300 -0.662 -3.114 1.00 96.62 82 THR A O 1
ATOM 654 N N . ASN A 1 83 ? 7.321 -0.473 -0.876 1.00 97.25 83 ASN A N 1
ATOM 655 C CA . ASN A 1 83 ? 8.666 -1.023 -0.722 1.00 97.25 83 ASN A CA 1
ATOM 656 C C . ASN A 1 83 ? 8.711 -2.508 -1.082 1.00 97.25 83 ASN A C 1
ATOM 658 O O . ASN A 1 83 ? 9.615 -2.926 -1.795 1.00 97.25 83 ASN A O 1
ATOM 662 N N . LEU A 1 84 ? 7.732 -3.299 -0.627 1.00 96.81 84 LEU A N 1
ATOM 663 C CA . LEU A 1 84 ? 7.657 -4.72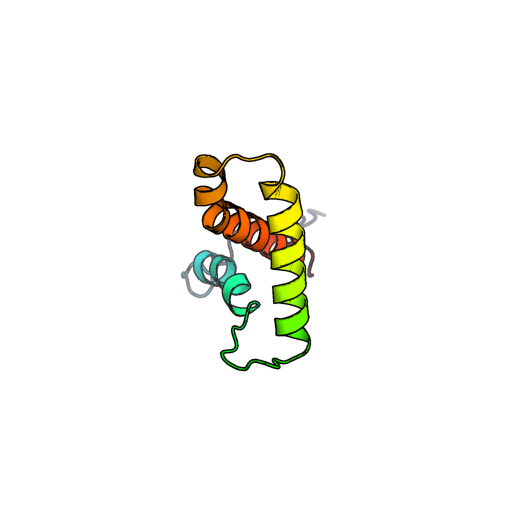4 -0.959 1.00 96.81 84 LEU A CA 1
ATOM 664 C C . LEU A 1 84 ? 7.492 -4.953 -2.463 1.00 96.81 84 LEU A C 1
ATOM 666 O O . LEU A 1 84 ? 8.148 -5.829 -3.016 1.00 96.81 84 LEU A O 1
ATOM 670 N N . LEU A 1 85 ? 6.653 -4.157 -3.129 1.00 96.31 85 LEU A N 1
ATOM 671 C CA . LEU A 1 85 ? 6.498 -4.229 -4.582 1.00 96.31 85 LEU A CA 1
ATOM 672 C C . LEU A 1 85 ? 7.757 -3.774 -5.324 1.00 96.31 85 LEU A C 1
ATOM 674 O O . LEU A 1 85 ? 8.082 -4.353 -6.350 1.00 96.31 85 LEU A O 1
ATOM 678 N N . GLY A 1 86 ? 8.487 -2.789 -4.797 1.00 94.62 86 GLY A N 1
ATOM 679 C CA . GLY A 1 86 ? 9.751 -2.323 -5.375 1.00 94.62 86 GLY A CA 1
ATOM 680 C C . GLY A 1 86 ? 10.904 -3.331 -5.295 1.00 94.62 86 GLY A C 1
ATOM 681 O O . GLY A 1 86 ? 11.931 -3.114 -5.927 1.00 94.62 86 GLY A O 1
ATOM 682 N N . LEU A 1 87 ? 10.752 -4.420 -4.531 1.00 95.44 87 LEU A N 1
ATOM 683 C CA . LEU A 1 87 ? 11.699 -5.541 -4.513 1.00 95.44 87 LEU A CA 1
ATOM 684 C C . LEU A 1 87 ? 11.434 -6.565 -5.626 1.00 95.44 87 LEU A C 1
ATOM 686 O O . LEU A 1 87 ? 12.257 -7.460 -5.826 1.00 95.44 87 LEU A O 1
ATOM 690 N N . LEU A 1 88 ? 10.285 -6.481 -6.305 1.00 94.44 88 LEU A N 1
ATOM 691 C CA . LEU A 1 88 ? 9.991 -7.337 -7.451 1.00 94.44 88 LEU A CA 1
ATOM 692 C C . LEU A 1 88 ? 10.880 -6.942 -8.647 1.00 94.44 88 LEU A C 1
ATOM 694 O O . LEU A 1 88 ? 11.229 -5.766 -8.769 1.00 94.44 88 LEU A O 1
ATOM 698 N N . PRO A 1 89 ? 11.268 -7.916 -9.491 1.00 91.56 89 PRO A N 1
ATOM 699 C CA . PRO A 1 89 ? 12.084 -7.665 -10.677 1.00 91.56 89 PRO A CA 1
ATOM 700 C C . PRO A 1 89 ? 11.351 -6.851 -11.750 1.00 91.56 89 PRO A C 1
ATOM 702 O O . PRO A 1 89 ? 10.105 -6.961 -11.843 1.00 91.56 89 PRO A O 1
#

Mean predicted aligned error: 4.1 Å

Radius of gyration: 18.07 Å; Cα contacts (8 Å, |Δi|>4): 29; chains: 1; bounding box: 50×28×51 Å

Nearest PDB structures (foldseek):
  7ajb-assembly1_a  TM=9.503E-01  e=9.115E-10  Bos taurus
  6za9-assembly1_N  TM=9.379E-01  e=1.848E-08  Ovis aries
  8h9q-assembly1_N  TM=9.724E-01  e=1.687E-07  Homo sapiens
  6zna-assembly1_Aa  TM=9.616E-01  e=3.637E-06  Sus scrofa
  6j54-assembly1_a  TM=7.785E-01  e=1.539E-06  Sus scrofa

Solvent-accessible surface area (backbone atoms only — not comparable to full-atom values): 5652 Å² total; per-residue (Å²): 132,88,76,75,81,62,60,85,76,53,83,57,62,58,98,88,42,73,45,60,66,59,61,71,51,49,58,65,72,77,65,71,86,72,96,50,93,79,60,56,75,66,49,50,50,52,53,50,50,51,53,53,52,49,52,62,69,44,67,83,47,54,78,78,56,50,69,48,47,67,60,54,53,51,50,52,51,49,54,52,44,53,52,59,58,67,69,55,134

Foldseek 3Di:
DPDPVCPVVDQDDDPNHTCVVVLLCVLVVVQDDDPDPDDDPSNVVVVVVLVVVLCVVCVVPDPVRNVCSVVVSVVCSSVVSSVVVVPDD

=== Feature glossary ===
A reading guide for the features in this record.

Start from the sequence.

  · This is the polypeptide sequence — one letter per residue, N-terminus first. Length ranges from a few dozen residues for small domains to over a thousand for large multi-domain proteins.

Fold it, and you get atomic coordinates and the backbone conformation that goes with them.

  · Structure coordinates are given as an mmCIF _atom_site loop: one row per atom with element, residue name, chain id, sequence number, and x/y/z position in Å. Only the four main-chain atoms per residue are included here; side chains are omitted to keep the record compact.

  · Backbone dihedral angles. Every residue except chain termini has a φ (preceding-C → N → Cα → C) and a ψ (N → Cα → C → next-N). They are reported in degrees following the IUPAC sign convention. Secondary structure is essentially a statement about which (φ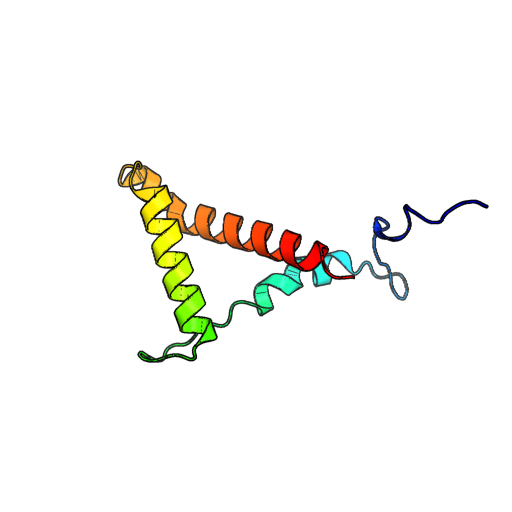, ψ) basin e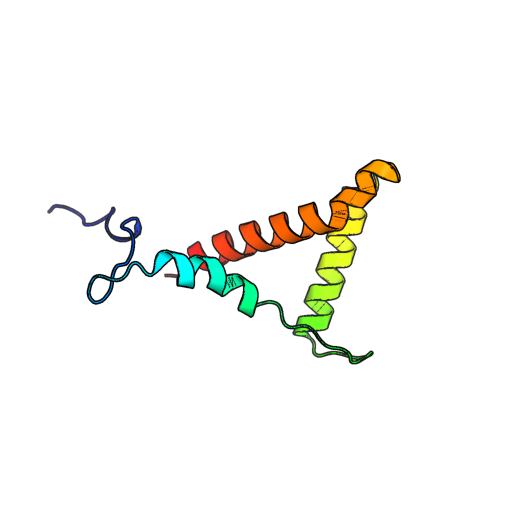ach residue occupies.

  · The SS8 string is DSSP's per-residue secondary-structure call. α-helix (H) means an i→i+4 H-bond ladder; β-strand (E) means the residue participates in a β-sheet; 3₁₀ (G) and π (I) are tighter and wider helices; T/S are turns/bends; '-' is loop.

  · SS3 is a coarse helix/strand/coil call (letters a/b/c) made by the P-SEA algorithm from inter-Cα distances and dihedrals. It is less detailed than DSSP but needs only Cα positions.

Summarize the fold with a handful of shape descriptors and a per-residue structural alphabet.

  · Radius of gyration (Rg) is the root-mean-square distance of Cα atoms from their centroid — a single number for overall size and compactness. A globular domain of N residues has Rg ≈ 2.2·N^0.38 Å; an extended or disordered chain has a much larger Rg. The Cα contact count is the number of residue pairs whose Cα atoms are within 8 Å and are more than four positions apart in sequence — a standard proxy for tertiary packing density. The bounding box is the small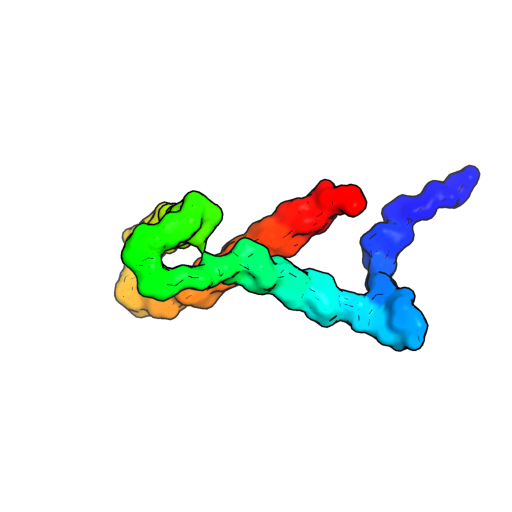est axis-aligned box enclosing all Cα atoms.

  · The Foldseek 3Di string encodes local tertiary geometry as a 20-letter alphabet — one character per residue — derived from the relative positions of nearby Cα atoms. Unlike the amino-acid sequence, 3Di is a direct function of the 3D structure, so two proteins with the same fold have similar 3Di strings even at low sequence identity.

  · Solvent-accessible surface area (SASA) is the area in Å² traced out by the centre of a 1.4 Å probe sphere (a water molecule) rolled over the protein's van der Waals surface (Shrake–Rupley / Lee–Richards construction). Buried residues have near-zero SASA; fully exposed residues can exceed 200 Å². The total SASA scales roughly with the number of surface residues.

Ask how reliable the model is.

  · pLDDT (predicted Local Distance Difference Test) is AlphaFold's per-residue confidence score, ranging from 0 to 100. Values above 90 indicate high confidence (typically well-packed cores); 70–90 is confident; 50–70 low confidence; below 50 usually means the region is disordered or the prediction is unreliable there. AlphaFold stores pLDDT in the mmCIF B-factor column.

  · B-factor (Debye–Waller factor) reflects atomic displacement in the crystal lattice. It is an experimental observable (units Å²), not a prediction; low values mean the atom is pinned down, high values mean it moves or is heterogeneous across the crystal.

  · Predicted Aligned Error (PAE) is an AlphaFold confidence matrix: entry (i, j) is the expected error in the position of residue j, in ångströms, when the prediction is superimposed on the true structure at residue i. Low PAE within a block of residues means that block is internally rigid and well-predicted; high PAE between two blocks means their relative placement is uncertain even if each block individually is confident.

Place it in context: what it resembles, what it is annotated as, and how it looks.

  · Nearest PDB neighbors are the top structural matches found by Foldseek when searching this structure against the entire Protein Data Bank. Each hit reports a TM-score (0 to 1; >0.5 almost always implies the same fold) and an E-value. These are *structural* homologs — they may share no detectable sequence similarity.

  · Functional annotations link the protein to curated databases. InterPro entries identify conserved domains and families by matching the sequence against member-database signatures (Pfam, PROSITE, CDD, …). Gene Ontology (GO) terms describe molecular function, biological process, and cellular component in a controlled vocabulary. CATH places the structure in a hierarchical fold classification (Class/Architecture/Topology/Homologous-superfamily). The organism is the source species.

  · Three diagnostic plots accompany the record. The Cα contact map visualizes the tertiary structure as a 2D adjacency matrix (8 Å cutoff, sequence-local contacts suppressed). The Ramachandran plot shows the distribution of backbone (φ, ψ) torsions, with points in the α and β basins reflecting secondary structure content. The PAE plot shows AlphaFold's inter-residue confidence as a color matrix.

  · Six rendered views show the 3D structure from the faces of a cube — i.e. along ±x, ±y, ±z. Rendering representation is drawn randomly per protein from cartoon (secondary-structure ribbons), sticks (backbone bonds), or molecular surface; coloring is either N→C rainbow (blue at the N-terminus through red at the C-terminus) or one color per chain.